Protein AF-A0A397AND7-F1 (afdb_monomer)

Sequence (154 aa):
MPTSPTSAVLSPKSALARLQVQWSADEKPCSPRPPPHTAASSPQLTALTSLKSDEKDAVIVYLLQKVKDQKTMQDAAIQFGEEIAAKLVLEQHERNDAYEATIHALNEALHSATHHHPEVARLEAVVLELKVQLDKEQQNVQSAVRPLYASSGL

Organism: Aphanomyces astaci (NCBI:txid112090)

Mean predicted aligned error: 17.22 Å

Foldseek 3Di:
DDDDPPPPPLDLVVLVVQLVVQVPPPPDDDDDDDDDDDPDPPSSNVSLVPDDPVSNVSNVVVVVVVVVVVVVVVVVVVVVVVVVVVVVVVVVVVVVVVVVVVVVVVVVVVCCCVPVPVVVVVVVVVVVVVVVVVVVVVVVVCVVCVVVDVVPDD

Secondary structure (DSSP, 8-state):
-----------HHHHHHHHHHHHHTT-------PPS------HHHHHHHHS-HHHHHHHHHHHHHHHHHHHHHHHHHHHHHHHHHHHHHHHHHHHHHHHHHHHHHHHHHHHHHHHS-HHHHHHHHHHHHHHHHHHHHHHHHHHHHHHHHHHS--

Solvent-accessible surface area (backbone atoms only — not comparable to full-atom values): 9106 Å² total; per-residue (Å²): 139,83,82,76,82,77,75,73,80,83,48,36,69,59,56,51,49,53,45,50,54,67,64,60,75,72,80,69,98,75,81,84,84,86,84,90,88,73,94,66,74,52,70,66,56,54,48,56,66,72,47,53,70,70,52,49,53,42,36,50,53,51,49,54,49,50,54,51,52,50,49,53,51,49,54,50,52,49,53,52,50,50,54,51,50,53,50,52,53,51,57,48,49,58,51,47,53,53,48,51,52,50,51,51,51,51,51,50,53,50,49,43,56,70,75,61,32,65,64,57,58,52,48,52,53,51,51,53,51,52,48,55,52,49,54,50,49,52,50,51,50,50,62,64,45,52,59,51,62,71,70,63,64,126

pLDDT: mean 79.53, std 19.95, range [32.47, 97.94]

St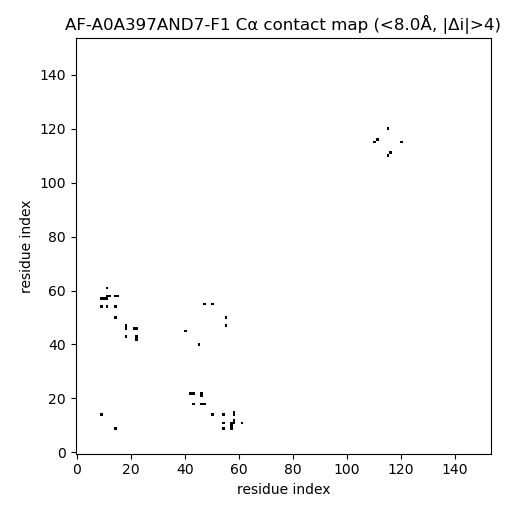ructure (mmCIF, N/CA/C/O backbone):
data_AF-A0A397AND7-F1
#
_entry.id   AF-A0A397AND7-F1
#
loop_
_atom_site.group_PDB
_atom_site.id
_atom_site.type_symbol
_atom_site.label_atom_id
_atom_site.label_alt_id
_atom_site.label_comp_id
_atom_site.label_asym_id
_atom_site.label_entity_id
_atom_site.label_seq_id
_atom_site.pdbx_PDB_ins_code
_atom_site.Cartn_x
_atom_site.Cartn_y
_atom_site.Cartn_z
_atom_site.occupancy
_atom_site.B_iso_or_equiv
_atom_site.auth_seq_id
_atom_site.auth_comp_id
_atom_site.auth_asym_id
_atom_site.auth_atom_id
_atom_site.pdbx_PDB_model_num
ATOM 1 N N . MET A 1 1 ? -43.813 22.949 63.972 1.00 42.41 1 MET A N 1
ATOM 2 C CA . MET A 1 1 ? -42.529 22.477 63.418 1.00 42.41 1 MET A CA 1
ATOM 3 C C . MET A 1 1 ? -42.437 20.970 63.603 1.00 42.41 1 MET A C 1
ATOM 5 O O . MET A 1 1 ? -42.259 20.544 64.736 1.00 42.41 1 MET A O 1
ATOM 9 N N . PRO A 1 2 ? -42.566 20.168 62.539 1.00 37.78 2 PRO A N 1
ATOM 10 C CA . PRO A 1 2 ? -41.883 18.888 62.472 1.00 37.78 2 PRO A CA 1
ATOM 11 C C . PRO A 1 2 ? -40.883 18.944 61.314 1.00 37.78 2 PRO A C 1
ATOM 13 O O . PRO A 1 2 ? -41.239 19.180 60.162 1.00 37.78 2 PRO A O 1
ATOM 16 N N . THR A 1 3 ? -39.607 18.810 61.645 1.00 41.69 3 THR A N 1
ATOM 17 C CA . THR A 1 3 ? -38.509 18.733 60.684 1.00 41.69 3 THR A CA 1
ATOM 18 C C . THR A 1 3 ? -38.582 17.395 59.960 1.00 41.69 3 THR A C 1
ATOM 20 O O . THR A 1 3 ? -38.504 16.344 60.597 1.00 41.69 3 THR A O 1
ATOM 23 N N . SER A 1 4 ? -38.748 17.438 58.640 1.00 37.00 4 SER A N 1
ATOM 24 C CA . SER A 1 4 ? -38.673 16.275 57.759 1.00 37.00 4 SER A CA 1
ATOM 25 C C . SER A 1 4 ? -37.378 15.492 58.008 1.00 37.00 4 SER A C 1
ATOM 27 O O . SER A 1 4 ? -36.320 16.115 58.131 1.00 37.00 4 SER A O 1
ATOM 29 N N . PRO A 1 5 ? -37.414 14.148 58.066 1.00 43.41 5 PRO A N 1
ATOM 30 C CA . PRO A 1 5 ? -36.195 13.364 58.097 1.00 43.41 5 PRO A CA 1
ATOM 31 C C . PRO A 1 5 ? -35.490 13.560 56.757 1.00 43.41 5 PRO A C 1
ATOM 33 O O . PRO A 1 5 ? -36.002 13.197 55.699 1.00 43.41 5 PRO A O 1
ATOM 36 N N . THR A 1 6 ? -34.327 14.196 56.810 1.00 40.38 6 THR A N 1
ATOM 37 C CA . THR A 1 6 ? -33.393 14.320 55.700 1.00 40.38 6 THR A CA 1
ATOM 38 C C . THR A 1 6 ? -33.099 12.916 55.177 1.00 40.38 6 THR A C 1
ATOM 40 O O . THR A 1 6 ? -32.336 12.176 55.798 1.00 40.38 6 THR A O 1
ATOM 43 N N . SER A 1 7 ? -33.725 12.523 54.062 1.00 43.03 7 SER A N 1
ATOM 44 C CA . SER A 1 7 ? -33.304 11.349 53.298 1.00 43.03 7 SER A CA 1
ATOM 45 C C . SER A 1 7 ? -31.849 11.572 52.928 1.00 43.03 7 SER A C 1
ATOM 47 O O . SER A 1 7 ? -31.533 12.366 52.042 1.00 43.03 7 SER A O 1
ATOM 49 N N . ALA A 1 8 ? -30.957 10.919 53.671 1.00 50.38 8 ALA A N 1
ATOM 50 C CA . ALA A 1 8 ? -29.551 10.855 53.342 1.00 50.38 8 ALA A CA 1
ATOM 51 C C . ALA A 1 8 ? -29.463 10.378 51.893 1.00 50.38 8 ALA A C 1
ATOM 53 O O . ALA A 1 8 ? -29.931 9.289 51.565 1.00 50.38 8 ALA A O 1
ATOM 54 N N . VAL A 1 9 ? -28.941 11.238 51.023 1.00 52.72 9 VAL A N 1
ATOM 55 C CA . VAL A 1 9 ? -28.745 10.956 49.604 1.00 52.72 9 VAL A CA 1
ATOM 56 C C . VAL A 1 9 ? -27.875 9.702 49.510 1.00 52.72 9 VAL A C 1
ATOM 58 O O . VAL A 1 9 ? -26.669 9.742 49.755 1.00 52.72 9 VAL A O 1
ATOM 61 N N . LEU A 1 10 ? -28.512 8.566 49.225 1.00 60.75 10 LEU A N 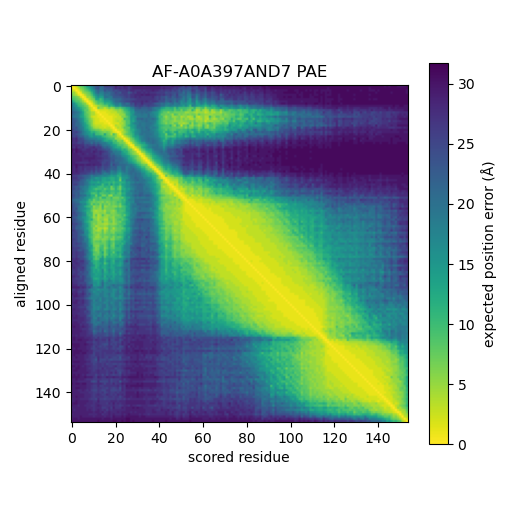1
ATOM 62 C CA . LEU A 1 10 ? -27.876 7.265 49.058 1.00 60.75 10 LEU A CA 1
ATOM 63 C C . LEU A 1 10 ? -27.023 7.333 47.789 1.00 60.75 10 LEU A C 1
ATOM 65 O O . LEU A 1 10 ? -27.521 7.159 46.682 1.00 60.75 10 LEU A O 1
ATOM 69 N N . SER A 1 11 ? -25.741 7.669 47.936 1.00 75.81 11 SER A N 1
ATOM 70 C CA . SER A 1 11 ? -24.804 7.737 46.815 1.00 75.81 11 SER A CA 1
ATOM 71 C C . SER A 1 11 ? -24.247 6.337 46.523 1.00 75.81 11 SER A C 1
ATOM 73 O O . SER A 1 11 ? -23.420 5.845 47.300 1.00 75.81 11 SER A O 1
ATOM 75 N N . PRO A 1 12 ? -24.625 5.687 45.404 1.00 74.50 12 PRO A N 1
ATOM 76 C CA . PRO A 1 12 ? -24.138 4.350 45.063 1.00 74.50 12 PRO A CA 1
ATOM 77 C C . PRO A 1 12 ? -22.618 4.314 44.874 1.00 74.50 12 PRO A C 1
ATOM 79 O O . PRO A 1 12 ? -21.986 3.308 45.179 1.00 74.50 12 PRO A O 1
ATOM 82 N N . LYS A 1 13 ? -21.998 5.433 44.471 1.00 75.00 13 LYS A N 1
ATOM 83 C CA . LYS A 1 13 ? -20.533 5.571 44.405 1.00 75.00 13 LYS A CA 1
ATOM 84 C C . LYS A 1 13 ? -19.877 5.488 45.784 1.00 75.00 13 LYS A C 1
ATOM 86 O O . LYS A 1 13 ? -18.814 4.893 45.912 1.00 75.00 13 LYS A O 1
ATOM 91 N N . SER A 1 14 ? -20.508 6.059 46.812 1.00 77.25 14 SER A N 1
ATOM 92 C CA . SER A 1 14 ? -20.021 5.974 48.194 1.00 77.25 14 SER A CA 1
ATOM 93 C C . SER A 1 14 ? -20.184 4.559 48.754 1.00 77.25 14 SER A C 1
ATOM 95 O O . SER A 1 14 ? -19.252 4.032 49.358 1.00 77.25 14 SER A O 1
ATOM 97 N N . ALA A 1 15 ? -21.323 3.908 48.495 1.00 75.56 15 ALA A N 1
ATOM 98 C CA . ALA A 1 15 ? -21.541 2.512 48.872 1.00 75.56 15 ALA A CA 1
ATOM 99 C C . ALA A 1 15 ? -20.525 1.572 48.201 1.00 75.56 15 ALA A C 1
ATOM 101 O O . ALA A 1 15 ? -19.921 0.743 48.879 1.00 75.56 15 ALA A O 1
ATOM 102 N N . LEU A 1 16 ? -20.262 1.767 46.905 1.00 73.56 16 LEU A N 1
ATOM 103 C CA . LEU A 1 16 ? -19.257 1.01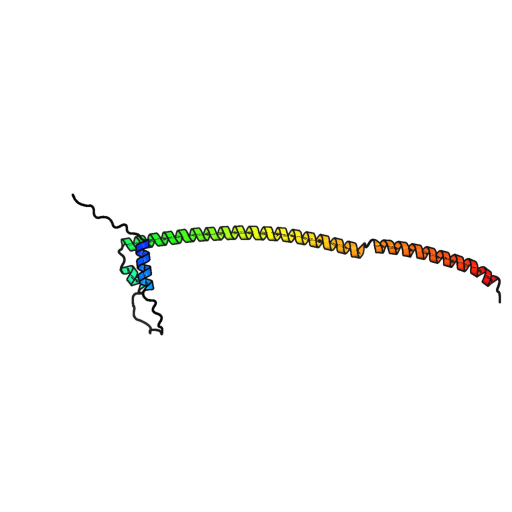1 46.158 1.00 73.56 16 LEU A CA 1
ATOM 104 C C . LEU A 1 16 ? -17.832 1.254 46.684 1.00 73.56 16 LEU A C 1
ATOM 106 O O . LEU A 1 16 ? -17.073 0.306 46.845 1.00 73.56 16 LEU A O 1
ATOM 110 N N . ALA A 1 17 ? -17.476 2.501 47.008 1.00 76.62 17 ALA A N 1
ATOM 111 C CA . ALA A 1 17 ? -16.168 2.826 47.578 1.00 76.62 17 ALA A CA 1
ATOM 112 C C . ALA A 1 17 ? -15.950 2.159 48.949 1.00 76.62 17 ALA A C 1
ATOM 114 O O . ALA A 1 17 ? -14.856 1.674 49.229 1.00 76.62 17 ALA A O 1
ATOM 115 N N . ARG A 1 18 ? -16.994 2.071 49.788 1.00 76.62 18 ARG A N 1
ATOM 116 C CA . ARG A 1 18 ? -16.932 1.355 51.077 1.00 76.62 18 ARG A CA 1
ATOM 117 C C . ARG A 1 18 ? -16.715 -0.146 50.894 1.00 76.62 18 ARG A C 1
ATOM 119 O O . ARG A 1 18 ? -15.923 -0.724 51.631 1.00 76.62 18 ARG A O 1
ATOM 126 N N . LEU A 1 19 ? -17.354 -0.752 49.889 1.00 70.56 19 LEU A N 1
ATOM 127 C CA . LEU A 1 19 ? -17.090 -2.146 49.519 1.00 70.56 19 LEU A CA 1
ATOM 128 C C . LEU A 1 19 ? -15.631 -2.337 49.090 1.00 70.56 19 LEU A C 1
ATOM 130 O O . LEU A 1 19 ? -14.975 -3.262 49.551 1.00 70.56 19 LEU A O 1
ATOM 134 N N . GLN A 1 20 ? -15.103 -1.427 48.271 1.00 71.12 20 GLN A N 1
ATOM 135 C CA . GLN A 1 20 ? -13.734 -1.504 47.760 1.00 71.12 20 GLN A CA 1
ATOM 136 C C . GLN A 1 20 ? -12.681 -1.396 48.874 1.00 71.12 20 GLN A C 1
ATOM 138 O O . GLN A 1 20 ? -11.748 -2.190 48.914 1.00 71.12 20 GLN A O 1
ATOM 143 N N . VAL A 1 21 ? -12.863 -0.475 49.827 1.00 65.00 21 VAL A N 1
ATOM 144 C CA . VAL A 1 21 ? -11.975 -0.331 50.997 1.00 65.00 21 VAL A CA 1
ATOM 145 C C . VAL A 1 21 ? -12.014 -1.575 51.889 1.00 65.00 21 VAL A C 1
ATOM 147 O O . VAL A 1 21 ? -10.978 -2.011 52.384 1.00 65.00 21 VAL A O 1
ATOM 150 N N . GLN A 1 22 ? -13.191 -2.179 52.064 1.00 60.47 22 GLN A N 1
ATOM 151 C CA . GLN A 1 22 ? -13.348 -3.401 52.854 1.00 60.47 22 GLN A CA 1
ATOM 152 C C . GLN A 1 22 ? -12.756 -4.636 52.156 1.00 60.47 22 GLN A C 1
ATOM 154 O O . GLN A 1 22 ? -12.362 -5.584 52.829 1.00 60.47 22 GLN A O 1
ATOM 159 N N . TRP A 1 23 ? -12.649 -4.614 50.824 1.00 62.50 23 TRP A N 1
ATOM 160 C CA . TRP A 1 23 ? -11.966 -5.646 50.040 1.00 62.50 23 TRP A CA 1
ATOM 161 C C . TRP A 1 23 ? -10.439 -5.490 50.036 1.00 62.50 23 TRP A C 1
ATOM 163 O O . TRP A 1 23 ? -9.742 -6.497 50.004 1.00 62.50 23 TRP A O 1
ATOM 173 N N . SER A 1 24 ? -9.912 -4.263 50.095 1.00 54.12 24 SER A N 1
ATOM 174 C CA . SER A 1 24 ? -8.462 -3.995 50.065 1.00 54.12 24 SER A CA 1
ATOM 175 C C . SER A 1 24 ? -7.767 -4.059 51.433 1.00 54.12 24 SER A C 1
ATOM 177 O O . SER A 1 24 ? -6.541 -4.043 51.488 1.00 54.12 24 SER A O 1
ATOM 179 N N . ALA A 1 25 ? -8.508 -4.136 52.542 1.00 53.44 25 ALA A N 1
ATOM 180 C CA . ALA A 1 25 ? -7.931 -4.176 53.891 1.00 53.44 25 ALA A CA 1
ATOM 181 C C . ALA A 1 25 ? -7.218 -5.504 54.246 1.00 53.44 25 ALA A C 1
ATOM 183 O O . ALA A 1 25 ? -6.603 -5.579 55.309 1.00 53.44 25 ALA A O 1
ATOM 184 N N . ASP A 1 26 ? -7.274 -6.522 53.377 1.00 49.97 26 ASP A N 1
ATOM 185 C CA . ASP A 1 26 ? -6.731 -7.869 53.626 1.00 49.97 26 ASP A CA 1
ATOM 186 C C . ASP A 1 26 ? -5.547 -8.255 52.708 1.00 49.97 26 ASP A C 1
ATOM 188 O O . ASP A 1 26 ? -5.213 -9.427 52.569 1.00 49.97 26 ASP A O 1
ATOM 192 N N . GLU A 1 27 ? -4.859 -7.285 52.089 1.00 41.47 27 GLU A N 1
ATOM 193 C CA . GLU A 1 27 ? -3.567 -7.539 51.427 1.00 41.47 27 GLU A CA 1
ATOM 194 C C . GLU A 1 27 ? -2.395 -7.272 52.383 1.00 41.47 27 GLU A C 1
ATOM 196 O O . GLU A 1 27 ? -1.701 -6.257 52.315 1.00 41.47 27 GLU A O 1
ATOM 201 N N . LYS A 1 28 ? -2.149 -8.212 53.301 1.00 39.88 28 LYS A N 1
ATOM 202 C CA . LYS A 1 28 ? -0.862 -8.328 54.002 1.00 39.88 28 LYS A CA 1
ATOM 203 C C . LYS A 1 28 ? -0.055 -9.443 53.319 1.00 39.88 28 LYS A C 1
ATOM 205 O O . LYS A 1 28 ? -0.535 -10.576 53.288 1.00 39.88 28 LYS A O 1
ATOM 210 N N . PRO A 1 29 ? 1.149 -9.190 52.769 1.00 42.19 29 PRO A N 1
ATOM 211 C CA . PRO A 1 29 ? 1.894 -10.212 52.044 1.00 42.19 29 PRO A CA 1
ATOM 212 C C . PRO A 1 29 ? 2.504 -11.203 53.038 1.00 42.19 29 PRO A C 1
ATOM 214 O O . PRO A 1 29 ? 3.568 -10.963 53.603 1.00 42.19 29 PRO A O 1
ATOM 217 N N . CYS A 1 30 ? 1.827 -12.324 53.269 1.00 32.47 30 CYS A N 1
ATOM 218 C CA . CYS A 1 30 ? 2.459 -13.522 53.803 1.00 32.47 30 CYS A CA 1
ATOM 219 C C . CYS A 1 30 ? 1.654 -14.755 53.379 1.00 32.47 30 CYS A C 1
ATOM 221 O O . CYS A 1 30 ? 0.546 -14.985 53.854 1.00 32.47 30 CYS A O 1
ATOM 223 N N . SER A 1 31 ? 2.214 -15.545 52.466 1.00 40.69 31 SER A N 1
ATOM 224 C CA . SER A 1 31 ? 1.808 -16.938 52.253 1.00 40.69 31 SER A CA 1
ATOM 225 C C . SER A 1 31 ? 2.804 -17.837 53.006 1.00 40.69 31 SER A C 1
ATOM 227 O O . SER A 1 31 ? 3.968 -17.450 53.124 1.00 40.69 31 SER A O 1
ATOM 229 N N . PRO A 1 32 ? 2.385 -19.014 53.517 1.00 50.25 32 PRO A N 1
ATOM 230 C CA . PRO A 1 32 ? 1.892 -20.074 52.640 1.00 50.25 32 PRO A CA 1
ATOM 231 C C . PRO A 1 32 ? 0.570 -20.741 53.082 1.00 50.25 32 PRO A C 1
ATOM 233 O O . PRO A 1 32 ? 0.415 -21.158 54.222 1.00 50.25 32 PRO A O 1
ATOM 236 N N . ARG A 1 33 ? -0.337 -20.883 52.102 1.00 43.91 33 ARG A N 1
ATOM 237 C CA . ARG A 1 33 ? -1.377 -21.923 51.882 1.00 43.91 33 ARG A CA 1
ATOM 238 C C . ARG A 1 33 ? -2.157 -22.501 53.096 1.00 43.91 33 ARG A C 1
ATOM 240 O O . ARG A 1 33 ? -1.586 -23.277 53.858 1.00 43.91 33 ARG A O 1
ATOM 247 N N . PRO A 1 34 ? -3.497 -22.326 53.171 1.00 40.03 34 PRO A N 1
ATOM 248 C CA . PRO A 1 34 ? -4.352 -23.077 54.096 1.00 40.03 34 PRO A CA 1
ATOM 249 C C . PRO A 1 34 ? -4.952 -24.371 53.474 1.00 40.03 34 PRO A C 1
ATOM 251 O O . PRO A 1 34 ? -5.038 -24.481 52.245 1.00 40.03 34 PRO A O 1
ATOM 254 N N . PRO A 1 35 ? -5.343 -25.371 54.300 1.00 45.84 35 PRO A N 1
ATOM 255 C CA . PRO A 1 35 ? -5.930 -26.653 53.877 1.00 45.84 35 PRO A CA 1
ATOM 256 C C . PRO A 1 35 ? -7.427 -26.529 53.512 1.00 45.84 35 PRO A C 1
ATOM 258 O O . PRO A 1 35 ? -8.034 -25.483 53.754 1.00 45.84 35 PRO A O 1
ATOM 261 N N . PRO A 1 36 ? -8.039 -27.564 52.899 1.00 56.53 36 PRO A N 1
ATOM 262 C CA . PRO A 1 36 ? -9.336 -27.432 52.254 1.00 56.53 36 PRO A CA 1
ATOM 263 C C . PRO A 1 36 ? -10.497 -27.646 53.244 1.00 56.53 36 PRO A C 1
ATOM 265 O O . PRO A 1 36 ? -10.446 -28.525 54.099 1.00 56.53 36 PRO A O 1
ATOM 268 N N . HIS A 1 37 ? -11.567 -26.871 53.041 1.00 47.16 37 HIS A N 1
ATOM 269 C CA . HIS A 1 37 ? -12.912 -27.001 53.629 1.00 47.16 37 HIS A CA 1
ATOM 270 C C . HIS A 1 37 ? -13.141 -26.427 55.042 1.00 47.16 37 HIS A C 1
ATOM 272 O O . HIS A 1 37 ? -13.256 -27.149 56.024 1.00 47.16 37 HIS A O 1
ATOM 278 N N . THR A 1 38 ? -13.419 -25.125 55.104 1.00 35.59 38 THR A N 1
ATOM 279 C CA . THR A 1 38 ? -14.463 -24.563 55.978 1.00 35.59 38 THR A CA 1
ATOM 280 C C . THR A 1 38 ? -15.142 -23.434 55.212 1.00 35.59 38 THR A C 1
ATOM 282 O O . THR A 1 38 ? -14.477 -22.611 54.587 1.00 35.59 38 THR A O 1
ATOM 285 N N . ALA A 1 39 ? -16.475 -23.436 55.191 1.00 46.03 39 ALA A N 1
ATOM 286 C CA . ALA A 1 39 ? -17.303 -22.440 54.520 1.00 46.03 39 ALA A CA 1
ATOM 287 C C . ALA A 1 39 ? -17.191 -21.077 55.226 1.00 46.03 39 ALA A C 1
ATOM 289 O O . ALA A 1 39 ? -18.098 -20.646 55.930 1.00 46.03 39 ALA A O 1
ATOM 290 N N . ALA A 1 40 ? -16.055 -20.405 55.073 1.00 44.41 40 ALA A N 1
ATOM 291 C CA . ALA A 1 40 ? -15.940 -18.994 55.377 1.00 44.41 40 ALA A CA 1
ATOM 292 C C . ALA A 1 40 ? -16.595 -18.246 54.216 1.00 44.41 40 ALA A C 1
ATOM 294 O O . ALA A 1 40 ? -16.101 -18.279 53.089 1.00 44.41 40 ALA A O 1
ATOM 295 N N . SER A 1 41 ? -17.744 -17.622 54.478 1.00 48.31 41 SER A N 1
ATOM 296 C CA . SER A 1 41 ? -18.334 -16.635 53.579 1.00 48.31 41 SER A CA 1
ATOM 297 C C . SER A 1 41 ? -17.227 -15.686 53.135 1.00 48.31 41 SER A C 1
ATOM 299 O O . SER A 1 41 ? -16.615 -15.029 53.980 1.00 48.31 41 SER A O 1
ATOM 301 N N . SER A 1 42 ? -16.935 -15.663 51.835 1.00 54.47 42 SER A N 1
ATOM 302 C CA . SER A 1 42 ? -15.895 -14.821 51.255 1.00 54.47 42 SER A CA 1
ATOM 303 C C . SER A 1 42 ? -16.014 -13.408 51.838 1.00 54.47 42 SER A C 1
ATOM 305 O O . SER A 1 42 ? -17.138 -12.910 51.924 1.00 54.47 42 SER A O 1
ATOM 307 N N . PRO A 1 43 ? -14.922 -12.726 52.218 1.00 57.75 43 PRO A N 1
ATOM 308 C CA . PRO A 1 43 ? -14.987 -11.376 52.800 1.00 57.75 43 PRO A CA 1
ATOM 309 C C . PRO A 1 43 ? -15.792 -10.387 51.931 1.00 57.75 43 PRO A C 1
ATOM 311 O O . PRO A 1 43 ? -16.399 -9.440 52.430 1.00 57.75 43 PRO A O 1
ATOM 314 N N . GLN A 1 44 ? -15.897 -10.676 50.632 1.00 57.97 44 GLN A N 1
ATOM 315 C CA . GLN A 1 44 ? -16.779 -10.022 49.668 1.00 57.97 44 GLN A CA 1
ATOM 316 C C . GLN A 1 44 ? -18.282 -10.158 49.976 1.00 57.97 44 GLN A C 1
ATOM 318 O O . GLN A 1 44 ? -19.011 -9.170 49.905 1.00 57.97 44 GLN A O 1
ATOM 323 N N . LEU A 1 45 ? -18.749 -11.354 50.346 1.00 61.16 45 LEU A N 1
ATOM 324 C CA . LEU A 1 45 ? -20.130 -11.604 50.768 1.00 61.16 45 LEU A CA 1
ATOM 325 C C . LEU A 1 45 ? -20.427 -10.882 52.086 1.00 61.16 45 LEU A C 1
ATOM 327 O O . LEU A 1 45 ? -21.489 -10.282 52.221 1.00 61.16 45 LEU A O 1
ATOM 331 N N . THR A 1 46 ? -19.465 -10.850 53.011 1.00 64.31 46 THR A N 1
ATOM 332 C CA . THR A 1 46 ? -19.597 -10.145 54.295 1.00 64.31 46 THR A CA 1
ATOM 333 C C . THR A 1 46 ? -19.719 -8.625 54.103 1.00 64.31 46 THR A C 1
ATOM 335 O O . THR A 1 46 ? -20.588 -7.985 54.700 1.00 64.31 46 THR A O 1
ATOM 338 N N . ALA A 1 47 ? -18.924 -8.041 53.201 1.00 65.00 47 ALA A N 1
ATOM 339 C CA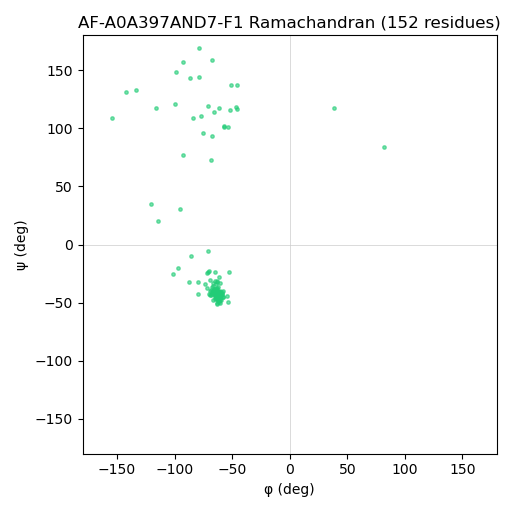 . ALA A 1 47 ? -19.009 -6.623 52.845 1.00 65.00 47 ALA A CA 1
ATOM 340 C C . ALA A 1 47 ? -20.349 -6.264 52.180 1.00 65.00 47 ALA A C 1
ATOM 342 O O . ALA A 1 47 ? -20.961 -5.245 52.504 1.00 65.00 47 ALA A O 1
ATOM 343 N N . LEU A 1 48 ? -20.863 -7.143 51.311 1.00 68.88 48 LEU A N 1
ATOM 344 C CA . LEU A 1 48 ? -22.193 -6.988 50.725 1.00 68.88 48 LEU A CA 1
ATOM 345 C C . LEU A 1 48 ? -23.291 -7.097 51.788 1.00 68.88 48 LEU A C 1
ATOM 347 O O . LEU A 1 48 ? -24.232 -6.313 51.747 1.00 68.88 48 LEU A O 1
ATOM 351 N N . THR A 1 49 ? -23.184 -7.994 52.775 1.00 75.81 49 THR A N 1
ATOM 352 C CA . THR A 1 49 ? -24.191 -8.102 53.851 1.00 75.81 49 THR A CA 1
ATOM 353 C C . THR A 1 49 ? -24.279 -6.865 54.751 1.00 75.81 49 THR A C 1
ATOM 355 O O . THR A 1 49 ? -25.353 -6.619 55.292 1.00 75.81 49 THR A O 1
ATOM 358 N N . SER A 1 50 ? -23.211 -6.059 54.838 1.00 79.75 50 SER A N 1
ATOM 359 C CA . SER A 1 50 ? -23.146 -4.801 55.608 1.00 79.75 50 SER A CA 1
ATOM 360 C C . SER A 1 50 ? -23.988 -3.663 55.006 1.00 79.75 50 SER A C 1
ATOM 362 O O . SER A 1 50 ? -24.399 -2.739 55.708 1.00 79.75 50 SER A O 1
ATOM 364 N N . LEU A 1 51 ? -24.279 -3.727 53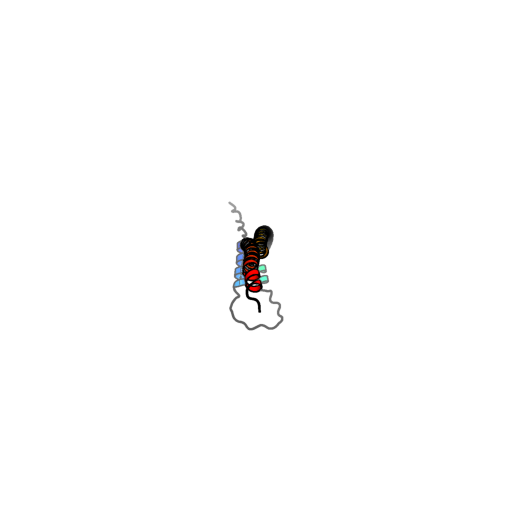.703 1.00 81.19 51 LEU A N 1
ATOM 365 C CA . LEU A 1 51 ? -25.106 -2.734 53.019 1.00 81.19 51 LEU A CA 1
ATOM 366 C C . LEU A 1 51 ? -26.601 -2.962 53.276 1.00 81.19 51 LEU A C 1
ATOM 368 O O . LEU A 1 51 ? -27.087 -4.101 53.307 1.00 81.19 51 LEU A O 1
ATOM 372 N N . LYS A 1 52 ? -27.358 -1.867 53.377 1.00 86.44 52 LYS A N 1
ATOM 373 C CA . LYS A 1 52 ? -28.829 -1.917 53.417 1.00 86.44 52 LYS A CA 1
ATOM 374 C C . LYS A 1 52 ? -29.387 -2.396 52.071 1.00 86.44 52 LYS A C 1
ATOM 376 O O . LYS A 1 52 ? -28.711 -2.284 51.052 1.00 86.44 52 LYS A O 1
ATOM 381 N N . SER A 1 53 ? -30.620 -2.913 52.055 1.00 84.69 53 SER A N 1
ATOM 382 C CA . SER A 1 53 ? -31.268 -3.389 50.816 1.00 84.69 53 SER A CA 1
ATOM 383 C C . SER A 1 53 ? -31.260 -2.316 49.720 1.00 84.69 53 SER A C 1
ATOM 385 O O . SER A 1 53 ? -30.744 -2.559 48.637 1.00 84.69 53 SER A O 1
ATOM 387 N N . ASP A 1 54 ? -31.678 -1.094 50.055 1.00 84.88 54 ASP A N 1
ATOM 388 C CA . ASP A 1 54 ? -31.727 0.026 49.104 1.00 84.88 54 ASP A CA 1
ATOM 389 C C . ASP A 1 54 ? -30.337 0.423 48.570 1.00 84.88 54 ASP A C 1
ATOM 391 O O . ASP A 1 54 ? -30.193 0.853 47.426 1.00 84.88 54 ASP A O 1
ATOM 395 N N . GLU A 1 55 ? -29.283 0.264 49.380 1.00 86.25 55 GLU A N 1
ATOM 396 C CA . GLU A 1 55 ? -27.903 0.519 48.951 1.00 86.25 55 GLU A CA 1
ATOM 397 C C . GLU A 1 55 ? -27.411 -0.556 47.979 1.00 86.25 55 GLU A C 1
ATOM 399 O O . GLU A 1 55 ? -26.698 -0.239 47.027 1.00 86.25 55 GLU A O 1
ATOM 404 N N . LYS A 1 56 ? -27.800 -1.818 48.196 1.00 85.94 56 LYS A N 1
ATOM 405 C CA . LYS A 1 56 ? -27.485 -2.928 47.288 1.00 85.94 56 LYS A CA 1
ATOM 406 C C . LYS A 1 56 ? -28.162 -2.725 45.939 1.00 85.94 56 LYS A C 1
ATOM 408 O O . LYS A 1 56 ? -27.483 -2.808 44.919 1.00 85.94 56 LYS A O 1
ATOM 413 N N . ASP A 1 57 ? -29.446 -2.378 45.934 1.00 88.12 57 ASP A N 1
ATOM 414 C CA . ASP A 1 57 ? -30.200 -2.121 44.704 1.00 88.12 57 ASP A CA 1
ATOM 415 C C . ASP A 1 57 ? -29.618 -0.926 43.934 1.00 88.12 57 ASP A C 1
ATOM 417 O O . ASP A 1 57 ? -29.397 -1.006 42.723 1.00 88.12 57 ASP A O 1
ATOM 421 N N . ALA A 1 58 ? -29.248 0.152 44.634 1.00 88.38 58 ALA A N 1
ATOM 422 C CA . ALA A 1 58 ? -28.584 1.302 44.023 1.00 88.38 58 ALA A CA 1
ATOM 423 C C . ALA A 1 58 ? -27.209 0.947 43.421 1.00 88.38 58 ALA A C 1
ATOM 425 O O . ALA A 1 58 ? -26.851 1.444 42.349 1.00 88.38 58 ALA A O 1
ATOM 426 N N . VAL A 1 59 ? -26.433 0.081 44.083 1.00 89.06 59 VAL A N 1
ATOM 427 C CA . VAL A 1 59 ? -25.146 -0.419 43.572 1.00 89.06 59 VAL A CA 1
ATOM 428 C C . VAL A 1 59 ? -25.346 -1.314 42.346 1.00 89.06 59 VAL A C 1
ATOM 430 O O . VAL A 1 59 ? -24.603 -1.172 41.376 1.00 89.06 59 VAL A O 1
ATOM 433 N N . ILE A 1 60 ? -26.360 -2.184 42.346 1.00 91.19 60 ILE A N 1
ATOM 434 C CA . ILE A 1 60 ? -26.697 -3.044 41.203 1.00 91.19 60 ILE A CA 1
ATOM 435 C C . ILE A 1 60 ? -27.067 -2.191 39.988 1.00 91.19 60 ILE A C 1
ATOM 437 O O . ILE A 1 60 ? -26.492 -2.376 38.918 1.00 91.19 60 ILE A O 1
ATOM 441 N N . VAL A 1 61 ? -27.964 -1.213 40.148 1.00 93.50 61 VAL A N 1
ATOM 442 C CA . VAL A 1 61 ? -28.355 -0.304 39.057 1.00 93.50 61 VAL A CA 1
ATOM 443 C C . VAL A 1 61 ? -27.149 0.479 38.536 1.00 93.50 61 VAL A C 1
ATOM 445 O O . VAL A 1 61 ? -26.962 0.596 37.325 1.00 93.50 61 VAL A O 1
ATOM 448 N N . TYR A 1 62 ? -26.286 0.966 39.431 1.00 92.25 62 TYR A N 1
ATOM 449 C CA . TYR A 1 62 ? -25.061 1.662 39.046 1.00 92.25 62 TYR A CA 1
ATOM 450 C C . TYR A 1 62 ? -24.102 0.769 38.244 1.00 92.25 62 TYR A C 1
ATOM 452 O O . TYR A 1 62 ? -23.555 1.207 37.231 1.00 92.25 62 TYR A O 1
ATOM 460 N N . LEU A 1 63 ? -23.906 -0.483 38.665 1.00 94.00 63 LEU A N 1
ATOM 461 C CA . LEU A 1 63 ? -23.058 -1.446 37.959 1.00 94.00 63 LEU A CA 1
ATOM 462 C C . LEU A 1 63 ? -23.651 -1.833 36.599 1.00 94.00 63 LEU A C 1
ATOM 464 O O . LEU A 1 63 ? -22.915 -1.870 35.617 1.00 94.00 63 LEU A O 1
ATOM 468 N N . LEU A 1 64 ? -24.967 -2.043 36.507 1.00 95.81 64 LEU A N 1
ATOM 469 C CA . LEU A 1 64 ? -25.651 -2.302 35.236 1.00 95.81 64 LEU A CA 1
ATOM 470 C C . LEU A 1 64 ? -25.486 -1.134 34.260 1.00 95.81 64 LEU A C 1
ATOM 472 O O . LEU A 1 64 ? -25.179 -1.349 33.086 1.00 95.81 64 LEU A O 1
ATOM 476 N N . GLN A 1 65 ? -25.615 0.103 34.748 1.00 95.25 65 GLN A N 1
ATOM 477 C CA . GLN A 1 65 ? -25.351 1.286 33.934 1.00 95.25 65 GLN A CA 1
ATOM 478 C C . GLN A 1 65 ? -23.886 1.333 33.485 1.00 95.25 65 GLN A C 1
ATOM 480 O O . GLN A 1 65 ? -23.614 1.576 32.313 1.00 95.25 65 GLN A O 1
ATOM 485 N N . LYS A 1 66 ? -22.934 1.023 34.375 1.00 95.88 66 LYS A N 1
ATOM 486 C CA . LYS A 1 66 ? -21.511 0.973 34.020 1.00 95.88 66 LYS A CA 1
ATOM 487 C C . LYS A 1 66 ? -21.192 -0.074 32.961 1.00 95.88 66 LYS A C 1
ATOM 489 O O . LYS A 1 66 ? -20.426 0.228 32.051 1.00 95.88 66 LYS A O 1
ATOM 494 N N . VAL A 1 67 ? -21.791 -1.259 33.041 1.00 96.69 67 VAL A N 1
ATOM 495 C CA . VAL A 1 67 ? -21.631 -2.306 32.022 1.00 96.69 67 VAL A CA 1
ATOM 496 C C . VAL A 1 67 ? -22.207 -1.849 30.682 1.00 96.69 67 VAL A C 1
ATOM 498 O O . VAL A 1 67 ? -21.582 -2.056 29.644 1.00 96.69 67 VAL A O 1
ATOM 501 N N . LYS A 1 68 ? -23.360 -1.171 30.685 1.00 97.06 68 LYS A N 1
ATOM 502 C CA . LYS A 1 68 ? -23.952 -0.602 29.466 1.00 97.06 68 LYS A CA 1
ATOM 503 C C . LYS A 1 68 ? -23.053 0.467 28.834 1.00 97.06 68 LYS A C 1
ATOM 505 O O . LYS A 1 68 ? -22.829 0.435 27.624 1.00 97.06 68 LYS A O 1
ATOM 510 N N . ASP A 1 69 ? -22.518 1.379 29.643 1.00 96.69 69 ASP A N 1
ATOM 511 C CA . ASP A 1 69 ? -21.606 2.431 29.181 1.00 96.69 69 ASP A CA 1
ATOM 512 C C . ASP A 1 69 ? -20.318 1.823 28.603 1.00 96.69 69 ASP A C 1
ATOM 514 O O . ASP A 1 69 ? -19.875 2.213 27.525 1.00 96.69 69 ASP A O 1
ATOM 518 N N . GLN A 1 70 ? -19.741 0.828 29.288 1.00 96.88 70 GLN A N 1
ATOM 519 C CA . GLN A 1 70 ? -18.555 0.106 28.818 1.00 96.88 70 GLN A CA 1
ATOM 520 C C . GLN A 1 70 ? -18.812 -0.628 27.505 1.00 96.88 70 GLN A C 1
ATOM 522 O O . GLN A 1 70 ? -17.978 -0.553 26.609 1.00 96.88 70 GLN A O 1
ATOM 527 N N . LYS A 1 71 ? -19.968 -1.284 27.361 1.00 97.25 71 LYS A N 1
ATOM 528 C CA . LYS A 1 71 ? -20.350 -1.940 26.109 1.00 97.25 71 LYS A CA 1
ATOM 529 C C . LYS A 1 71 ? -20.454 -0.936 24.962 1.00 97.25 71 LYS A C 1
ATOM 531 O O . LYS A 1 71 ? -19.872 -1.151 23.911 1.00 97.25 71 LYS A O 1
ATOM 536 N N . THR A 1 72 ? -21.115 0.194 25.198 1.00 97.25 72 THR A N 1
ATOM 537 C CA . THR A 1 72 ? -21.254 1.258 24.190 1.00 97.25 72 THR A CA 1
ATOM 538 C C . THR A 1 72 ? -19.888 1.800 23.763 1.00 97.25 72 THR A C 1
ATOM 540 O O . THR A 1 72 ? -19.639 2.029 22.584 1.00 97.25 72 THR A O 1
ATOM 543 N N . MET A 1 73 ? -18.979 1.976 24.722 1.00 97.06 73 MET A N 1
ATOM 544 C CA . MET A 1 73 ? -17.615 2.430 24.461 1.00 97.06 73 MET A CA 1
ATOM 545 C C . MET A 1 73 ? -16.790 1.388 23.700 1.00 97.06 73 MET A C 1
ATOM 547 O O . MET A 1 73 ? -16.023 1.752 22.814 1.00 97.06 73 MET A O 1
ATOM 551 N N . GLN A 1 74 ? -16.959 0.104 24.023 1.00 97.31 74 GLN A N 1
ATOM 552 C CA . GLN A 1 74 ? -16.319 -0.994 23.306 1.00 97.31 74 GLN A CA 1
ATOM 553 C C . GLN A 1 74 ? -16.803 -1.056 21.855 1.00 97.31 74 GLN A C 1
ATOM 555 O O . GLN A 1 74 ? -15.975 -1.131 20.954 1.00 97.31 74 GLN A O 1
ATOM 560 N N . ASP A 1 75 ? -18.113 -0.964 21.631 1.00 97.44 75 ASP A N 1
ATOM 561 C CA . ASP A 1 75 ? -18.701 -0.974 20.290 1.00 97.44 75 ASP A CA 1
ATOM 562 C C . ASP A 1 75 ? -18.186 0.218 19.459 1.00 97.44 75 ASP A C 1
ATOM 564 O O . ASP A 1 75 ? -17.776 0.044 18.312 1.00 97.44 75 ASP A O 1
ATOM 568 N N . ALA A 1 76 ? -18.097 1.413 20.056 1.00 96.81 76 ALA A N 1
ATOM 569 C CA . ALA A 1 76 ? -17.522 2.591 19.403 1.00 96.81 76 ALA A CA 1
ATOM 570 C C . ALA A 1 76 ? -16.022 2.427 19.085 1.00 96.81 76 ALA A C 1
ATOM 572 O O . ALA A 1 76 ? -15.563 2.851 18.026 1.00 96.81 76 ALA A O 1
ATOM 573 N N . ALA A 1 77 ? -15.251 1.799 19.978 1.00 97.44 77 ALA A N 1
ATOM 574 C CA . ALA A 1 77 ? -13.834 1.528 19.747 1.00 97.44 77 ALA A CA 1
ATOM 575 C C . ALA A 1 77 ? -13.615 0.496 18.628 1.00 97.44 77 ALA A C 1
ATOM 577 O O . ALA A 1 77 ? -12.676 0.643 17.848 1.00 97.44 77 ALA A O 1
ATOM 578 N N . ILE A 1 78 ? -14.483 -0.517 18.529 1.00 96.88 78 ILE A N 1
ATOM 579 C CA . ILE A 1 78 ? -14.464 -1.499 17.437 1.00 96.88 78 ILE A CA 1
ATOM 580 C C . ILE A 1 78 ? -14.743 -0.800 16.107 1.00 96.88 78 ILE A C 1
ATOM 582 O O . ILE A 1 78 ? -13.929 -0.918 15.198 1.00 96.88 78 ILE A O 1
ATOM 586 N N . GLN A 1 79 ? -15.819 -0.012 16.019 1.00 97.50 79 GLN A N 1
ATOM 587 C CA . GLN A 1 79 ? -16.168 0.727 14.798 1.00 97.50 79 GLN A CA 1
ATOM 588 C C . GLN A 1 79 ? -15.043 1.669 14.360 1.00 97.50 79 GLN A C 1
ATOM 590 O O . GLN A 1 79 ? -14.647 1.675 13.198 1.00 97.50 79 GLN A O 1
ATOM 595 N N . PHE A 1 80 ? -14.462 2.415 15.302 1.00 97.69 80 PHE A N 1
ATOM 596 C CA . PHE A 1 80 ? -13.311 3.262 15.008 1.00 97.69 80 PHE A CA 1
ATOM 597 C C . PHE A 1 80 ? -12.109 2.446 14.505 1.00 97.69 80 PHE A C 1
ATOM 599 O O . PHE A 1 80 ? -11.455 2.833 13.539 1.00 97.69 80 PHE A O 1
ATOM 606 N N . GLY A 1 81 ? -11.825 1.296 15.124 1.00 97.75 81 GLY A N 1
ATOM 607 C CA . GLY A 1 81 ? -10.774 0.385 14.671 1.00 97.75 81 GLY A CA 1
ATOM 608 C C . GLY A 1 81 ? -11.010 -0.139 13.251 1.00 97.75 81 GLY A C 1
ATOM 609 O O . GLY A 1 81 ? -10.076 -0.159 12.450 1.00 97.75 81 GLY A O 1
ATOM 610 N N . GLU A 1 82 ? -12.249 -0.506 12.921 1.00 97.94 82 GLU A N 1
ATOM 611 C CA . GLU A 1 82 ? -12.658 -0.956 11.585 1.00 97.94 82 GLU A CA 1
ATOM 612 C C . GLU A 1 82 ? -12.486 0.148 10.533 1.00 97.94 82 GLU A C 1
ATOM 614 O O . GLU A 1 82 ? -11.936 -0.106 9.462 1.00 97.94 82 GLU A O 1
ATOM 619 N N . GLU A 1 83 ? -12.871 1.389 10.845 1.00 97.44 83 GLU A N 1
ATOM 620 C CA . GLU A 1 83 ? -12.680 2.535 9.948 1.00 97.44 83 GLU A CA 1
ATOM 621 C C . GLU A 1 83 ? -11.200 2.815 9.663 1.00 97.44 83 GLU A C 1
ATOM 623 O O . GLU A 1 83 ? -10.821 3.086 8.520 1.00 97.44 83 GLU A O 1
ATOM 628 N N . ILE A 1 84 ? -10.350 2.753 10.692 1.00 97.31 84 ILE A N 1
ATOM 629 C CA . ILE A 1 84 ? -8.906 2.951 10.533 1.00 97.31 84 ILE A CA 1
ATOM 630 C C . ILE A 1 84 ? -8.288 1.806 9.729 1.00 97.31 84 ILE A C 1
ATOM 632 O O . ILE A 1 84 ? -7.484 2.064 8.834 1.00 97.31 84 ILE A O 1
ATOM 636 N N . ALA A 1 85 ? -8.683 0.558 9.992 1.00 97.00 85 ALA A N 1
ATOM 637 C CA . ALA A 1 8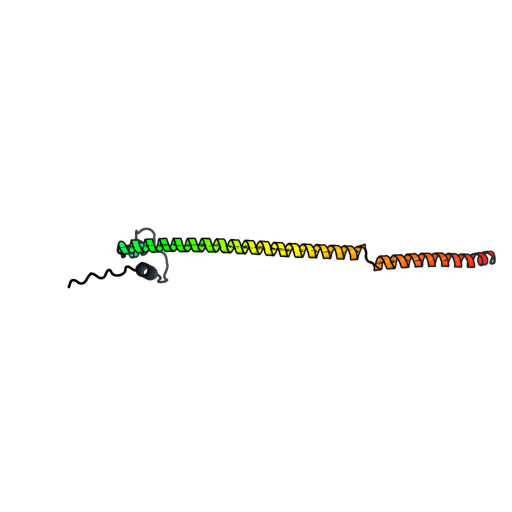5 ? -8.212 -0.593 9.229 1.00 97.00 85 ALA A CA 1
ATOM 638 C C . ALA A 1 85 ? -8.612 -0.487 7.749 1.00 97.00 85 ALA A C 1
ATOM 640 O O . ALA A 1 85 ? -7.772 -0.700 6.877 1.00 97.00 85 ALA A O 1
ATOM 641 N N . ALA A 1 86 ? -9.854 -0.091 7.458 1.00 96.62 86 ALA A N 1
ATOM 642 C CA . ALA A 1 86 ? -10.326 0.108 6.092 1.00 96.62 86 ALA A CA 1
ATOM 643 C C . ALA A 1 86 ? -9.519 1.193 5.359 1.00 96.62 86 ALA A C 1
ATOM 645 O O . ALA A 1 86 ? -9.069 0.967 4.236 1.00 96.62 86 ALA A O 1
ATOM 646 N N . LYS A 1 87 ? -9.274 2.341 6.007 1.00 96.62 87 LYS A N 1
ATOM 647 C CA . LYS A 1 87 ? -8.433 3.411 5.440 1.00 96.62 87 LYS A CA 1
ATOM 648 C C . LYS A 1 87 ? -7.008 2.937 5.180 1.00 96.62 87 LYS A C 1
ATOM 650 O O . LYS A 1 87 ? -6.482 3.173 4.099 1.00 96.62 87 LYS A O 1
ATOM 655 N N . LEU A 1 88 ? -6.407 2.227 6.132 1.00 97.81 88 LEU A N 1
ATOM 656 C CA . LEU A 1 88 ? -5.039 1.734 5.997 1.00 97.81 88 LEU A CA 1
ATOM 657 C C . LEU A 1 88 ? -4.899 0.736 4.840 1.00 97.81 88 LEU A C 1
ATOM 659 O O . LEU A 1 88 ? -3.911 0.785 4.111 1.00 97.81 88 LEU A O 1
ATOM 663 N N . VAL A 1 89 ? -5.885 -0.146 4.654 1.00 97.69 89 VAL A N 1
ATOM 664 C CA . VAL A 1 89 ? -5.912 -1.098 3.533 1.00 97.69 89 VAL A CA 1
ATOM 665 C C . VAL A 1 89 ? -6.025 -0.368 2.195 1.00 97.69 89 VAL A C 1
ATOM 667 O O . VAL A 1 89 ? -5.301 -0.710 1.263 1.00 97.69 89 VAL A O 1
ATOM 670 N N . LEU A 1 90 ? -6.878 0.656 2.100 1.00 96.69 90 LEU A N 1
ATOM 671 C CA . LEU A 1 90 ? -7.003 1.470 0.887 1.00 96.69 90 LEU A CA 1
ATOM 672 C C . LEU A 1 90 ? -5.699 2.210 0.568 1.00 96.69 90 LEU A C 1
ATOM 674 O O . LEU A 1 90 ? -5.171 2.065 -0.530 1.00 96.69 90 LEU A O 1
ATOM 678 N N . GLU A 1 91 ? -5.118 2.914 1.541 1.00 96.38 91 GLU A N 1
ATOM 679 C CA . GLU A 1 91 ? -3.838 3.616 1.364 1.00 96.38 91 GLU A CA 1
ATOM 680 C C . GLU A 1 91 ? -2.688 2.660 1.012 1.00 96.38 91 GLU A C 1
ATOM 682 O O . GLU A 1 91 ? -1.745 3.028 0.307 1.00 96.38 91 GLU A O 1
ATOM 687 N N . GLN A 1 92 ? -2.717 1.432 1.535 1.00 97.00 92 GLN A N 1
ATOM 688 C CA . GLN A 1 92 ? -1.744 0.405 1.181 1.00 97.00 92 GLN A CA 1
ATOM 689 C C . GLN A 1 92 ? -1.929 -0.063 -0.263 1.00 97.00 92 GLN A C 1
ATOM 691 O O . GLN A 1 92 ? -0.934 -0.213 -0.969 1.00 97.00 92 GLN A O 1
ATOM 696 N N . HIS A 1 93 ? -3.170 -0.283 -0.697 1.00 97.12 93 HIS A N 1
ATOM 697 C CA . HIS A 1 93 ? -3.465 -0.677 -2.070 1.00 97.12 93 HIS A CA 1
ATOM 698 C C . HIS A 1 93 ? -3.031 0.405 -3.062 1.00 97.12 93 HIS A C 1
ATOM 700 O O . HIS A 1 93 ? -2.274 0.102 -3.976 1.00 97.12 93 HIS A O 1
ATOM 706 N N . GLU A 1 94 ? -3.385 1.668 -2.817 1.00 96.88 94 GLU A N 1
ATOM 707 C CA . GLU A 1 94 ? -2.992 2.797 -3.672 1.00 96.88 94 GLU A CA 1
ATOM 708 C C . GLU A 1 94 ? -1.466 2.929 -3.793 1.00 96.88 94 GLU A C 1
ATOM 710 O O . GLU A 1 94 ? -0.927 3.145 -4.882 1.00 96.88 94 GLU A O 1
ATOM 715 N N . ARG A 1 95 ? -0.736 2.768 -2.680 1.00 96.50 95 ARG A N 1
ATOM 716 C CA . ARG A 1 95 ? 0.735 2.781 -2.706 1.00 96.50 95 ARG A CA 1
ATOM 717 C C . ARG A 1 95 ? 1.313 1.586 -3.452 1.00 96.50 95 ARG A C 1
ATOM 719 O O . ARG A 1 95 ? 2.296 1.756 -4.170 1.00 96.50 95 ARG A O 1
ATOM 726 N N . ASN A 1 96 ? 0.735 0.400 -3.286 1.00 97.25 96 ASN A N 1
ATOM 727 C CA . ASN A 1 96 ? 1.170 -0.785 -4.016 1.00 97.25 96 ASN A CA 1
ATOM 728 C C . ASN A 1 96 ? 0.980 -0.605 -5.522 1.00 97.25 96 ASN A C 1
ATOM 730 O O . ASN A 1 96 ? 1.925 -0.851 -6.264 1.00 97.25 96 ASN A O 1
ATOM 734 N N . ASP A 1 97 ? -0.165 -0.087 -5.959 1.00 97.44 97 ASP A N 1
ATOM 735 C CA . ASP A 1 97 ? -0.439 0.166 -7.374 1.00 97.44 97 ASP A CA 1
ATOM 736 C C . ASP A 1 97 ? 0.568 1.167 -7.966 1.00 97.44 97 ASP A C 1
ATOM 738 O O . ASP A 1 97 ? 1.088 0.973 -9.067 1.00 97.44 97 ASP A O 1
ATOM 742 N N . ALA A 1 98 ? 0.925 2.214 -7.212 1.00 97.06 98 ALA A N 1
ATOM 743 C CA . ALA A 1 98 ? 1.959 3.165 -7.618 1.00 97.06 98 ALA A CA 1
ATOM 744 C C . ALA A 1 98 ? 3.351 2.511 -7.738 1.00 97.06 98 ALA A C 1
ATOM 746 O O . ALA A 1 98 ? 4.115 2.817 -8.664 1.00 97.06 98 ALA A O 1
ATOM 747 N N . TYR A 1 99 ? 3.697 1.601 -6.822 1.00 97.50 99 TYR A N 1
ATOM 748 C CA . TYR A 1 99 ? 4.946 0.845 -6.902 1.00 97.50 99 TYR A CA 1
ATOM 749 C C . TYR A 1 99 ? 4.954 -0.130 -8.074 1.00 97.50 99 TYR A C 1
ATOM 751 O O . TYR A 1 99 ? 5.948 -0.174 -8.796 1.00 97.50 99 TYR A O 1
ATOM 759 N N . GLU A 1 100 ? 3.868 -0.863 -8.309 1.00 97.75 100 GLU A N 1
ATOM 760 C CA . GLU A 1 100 ? 3.739 -1.757 -9.459 1.00 97.75 100 GLU A CA 1
ATOM 761 C C . GLU A 1 100 ? 3.874 -0.986 -10.772 1.00 97.75 100 GLU A C 1
ATOM 763 O O . GLU A 1 100 ? 4.660 -1.381 -11.634 1.00 97.75 100 GLU A O 1
ATOM 768 N N . ALA A 1 101 ? 3.215 0.170 -10.898 1.00 97.06 101 ALA A N 1
ATOM 769 C CA . ALA A 1 101 ? 3.361 1.038 -12.064 1.00 97.06 101 ALA A CA 1
ATOM 770 C C . ALA A 1 101 ? 4.818 1.489 -12.270 1.00 97.06 101 ALA A C 1
ATOM 772 O O . ALA A 1 101 ? 5.335 1.458 -13.389 1.00 97.06 101 ALA A O 1
ATOM 773 N N . THR A 1 102 ? 5.512 1.855 -11.188 1.00 97.69 102 THR A N 1
ATOM 774 C CA . THR A 1 102 ? 6.929 2.247 -11.244 1.00 97.69 102 THR A CA 1
ATOM 775 C C . THR A 1 102 ? 7.821 1.077 -11.660 1.00 97.69 102 THR A C 1
ATOM 777 O O . THR A 1 102 ? 8.706 1.241 -12.499 1.00 97.69 102 THR A O 1
ATOM 780 N N . ILE A 1 103 ? 7.586 -0.116 -11.108 1.00 97.19 103 ILE A N 1
ATOM 781 C CA . ILE A 1 103 ? 8.317 -1.338 -11.461 1.00 97.19 103 ILE A CA 1
ATOM 782 C C . ILE A 1 103 ? 8.107 -1.670 -12.939 1.00 97.19 103 ILE A C 1
ATOM 784 O O . ILE A 1 103 ? 9.074 -1.968 -13.639 1.00 97.19 103 ILE A O 1
ATOM 788 N N . HIS A 1 104 ? 6.872 -1.584 -13.436 1.00 97.50 104 HIS A N 1
ATOM 789 C CA . HIS A 1 104 ? 6.571 -1.798 -14.847 1.00 97.50 104 HIS A CA 1
ATOM 790 C C . HIS A 1 104 ? 7.308 -0.803 -15.747 1.00 97.50 104 HIS A C 1
ATOM 792 O O . HIS A 1 104 ? 7.981 -1.232 -16.684 1.00 97.50 104 HIS A O 1
ATOM 798 N N . ALA A 1 105 ? 7.269 0.492 -15.423 1.00 96.69 105 ALA A N 1
ATOM 799 C CA . ALA A 1 105 ? 7.972 1.519 -16.189 1.00 96.69 105 ALA A CA 1
ATOM 800 C C . ALA A 1 105 ? 9.496 1.303 -16.202 1.00 96.69 105 ALA A C 1
ATOM 802 O O . ALA A 1 105 ? 10.141 1.423 -17.244 1.00 96.69 105 ALA A O 1
ATOM 803 N N . LEU A 1 106 ? 10.085 0.942 -15.058 1.00 96.38 106 LEU A N 1
ATOM 804 C CA . LEU A 1 106 ? 11.516 0.646 -14.964 1.00 96.38 106 LEU A CA 1
ATOM 805 C C . LEU A 1 106 ? 11.899 -0.613 -15.748 1.00 96.38 106 LEU A C 1
ATOM 807 O O . LEU A 1 106 ? 12.932 -0.620 -16.415 1.00 96.38 106 LEU A O 1
ATOM 811 N N . ASN A 1 107 ? 11.072 -1.658 -15.705 1.00 95.88 107 ASN A N 1
ATOM 812 C CA . ASN A 1 107 ? 11.292 -2.871 -16.491 1.00 95.88 107 ASN A CA 1
ATOM 813 C C . ASN A 1 107 ? 11.222 -2.591 -17.995 1.00 95.88 107 ASN A C 1
ATOM 815 O O . ASN A 1 107 ? 12.055 -3.096 -18.746 1.00 95.88 107 ASN A O 1
ATOM 819 N N . GLU A 1 108 ? 10.277 -1.764 -18.441 1.00 93.69 108 GLU A N 1
ATOM 820 C CA . GLU A 1 108 ? 10.179 -1.351 -19.842 1.00 93.69 108 GLU A CA 1
ATOM 821 C C . GLU A 1 108 ? 11.406 -0.535 -20.273 1.00 93.69 108 GLU A C 1
ATOM 823 O O . GLU A 1 108 ? 12.012 -0.820 -21.309 1.00 93.69 108 GLU A O 1
ATOM 828 N N . ALA A 1 109 ? 11.842 0.417 -19.442 1.00 90.50 109 ALA A N 1
ATOM 829 C CA . ALA A 1 109 ? 13.054 1.193 -19.689 1.00 90.50 109 ALA A CA 1
ATOM 830 C C . ALA A 1 109 ? 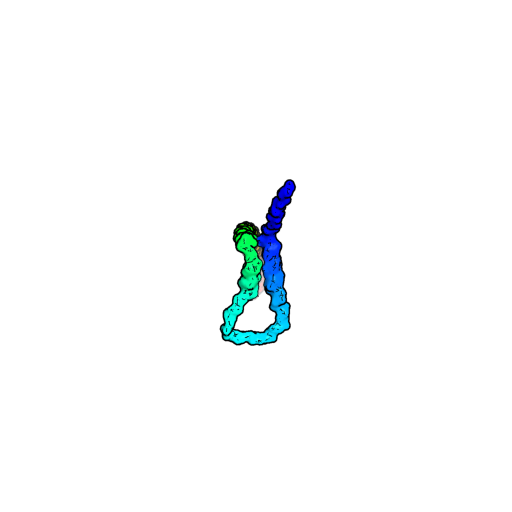14.306 0.302 -19.765 1.00 90.50 109 ALA A C 1
ATOM 832 O O . ALA A 1 109 ? 15.129 0.467 -20.667 1.00 90.50 109 ALA A O 1
ATOM 833 N N . LEU A 1 110 ? 14.433 -0.677 -18.864 1.00 91.88 110 LEU A N 1
ATOM 834 C CA . LEU A 1 110 ? 15.530 -1.644 -18.871 1.00 91.88 110 LEU A CA 1
ATOM 835 C C . LEU A 1 110 ? 15.501 -2.519 -20.129 1.00 91.88 110 LEU A C 1
ATOM 837 O O . LEU A 1 110 ? 16.543 -2.748 -20.746 1.00 91.88 110 LEU A O 1
ATOM 841 N N . HIS A 1 111 ? 14.319 -2.994 -20.524 1.00 90.38 111 HIS A N 1
ATOM 842 C CA . HIS A 1 111 ? 14.145 -3.809 -21.723 1.00 90.38 111 HIS A CA 1
ATOM 843 C C . HIS A 1 111 ? 14.520 -3.020 -22.985 1.00 90.38 111 HIS A C 1
ATOM 845 O O . HIS A 1 111 ? 15.275 -3.512 -23.824 1.00 90.38 111 HIS A O 1
ATOM 851 N N . SER A 1 112 ? 14.071 -1.767 -23.082 1.00 88.19 112 SER A N 1
ATOM 852 C CA . SER A 1 112 ? 14.445 -0.849 -24.160 1.00 88.19 112 SER A CA 1
ATOM 853 C C . SER A 1 112 ? 15.957 -0.606 -24.200 1.00 88.19 112 SER A C 1
ATOM 855 O O . SER A 1 112 ? 16.583 -0.791 -25.242 1.00 88.19 112 SER A O 1
ATOM 857 N N . ALA A 1 113 ? 16.580 -0.310 -23.056 1.00 85.19 113 ALA A N 1
ATOM 858 C CA . ALA A 1 113 ? 18.023 -0.100 -22.972 1.00 85.19 113 ALA A CA 1
ATOM 859 C C . ALA A 1 113 ? 18.833 -1.360 -23.319 1.00 85.19 113 ALA A C 1
ATOM 861 O O . ALA A 1 113 ? 19.908 -1.250 -23.894 1.00 85.19 113 ALA A O 1
ATOM 862 N N . THR A 1 114 ? 18.337 -2.554 -22.994 1.00 83.75 114 THR A N 1
ATOM 863 C CA . THR A 1 114 ? 19.062 -3.809 -23.244 1.00 83.75 114 THR A CA 1
ATOM 864 C C . THR A 1 114 ? 18.939 -4.265 -24.697 1.00 83.75 114 THR A C 1
ATOM 866 O O . THR A 1 114 ? 19.922 -4.704 -25.288 1.00 83.75 114 THR A O 1
ATOM 869 N N . HIS A 1 115 ? 17.743 -4.168 -25.284 1.00 80.44 115 HIS A N 1
ATOM 870 C CA . HIS A 1 115 ? 17.456 -4.747 -26.602 1.00 80.44 115 HIS A CA 1
ATOM 871 C C . HIS A 1 115 ? 17.457 -3.733 -27.747 1.00 80.44 115 HIS A C 1
ATOM 873 O O . HIS A 1 115 ? 17.729 -4.104 -28.883 1.00 80.44 115 HIS A O 1
ATOM 879 N N . HIS A 1 116 ? 17.186 -2.461 -27.462 1.00 78.94 116 HIS A N 1
ATOM 880 C CA . HIS A 1 116 ? 17.086 -1.390 -28.455 1.00 78.94 116 HIS A CA 1
ATOM 881 C C . HIS A 1 116 ? 18.103 -0.284 -28.170 1.00 78.94 116 HIS A C 1
ATOM 883 O O . HIS A 1 116 ? 17.827 0.899 -28.374 1.00 78.94 116 HIS A O 1
ATOM 889 N N . HIS A 1 117 ? 19.284 -0.658 -27.670 1.00 80.81 117 HIS A N 1
ATOM 890 C CA . HIS A 1 117 ? 20.287 0.321 -27.282 1.00 80.81 117 HIS A CA 1
ATOM 891 C C . HIS A 1 117 ? 20.718 1.157 -28.505 1.00 80.81 117 HIS A C 1
ATOM 893 O O . HIS A 1 117 ? 21.309 0.611 -29.443 1.00 80.81 117 HIS A O 1
ATOM 899 N N . PRO A 1 118 ? 20.496 2.485 -28.513 1.00 80.38 118 PRO A N 1
ATOM 900 C CA . PRO A 1 118 ? 20.716 3.313 -29.699 1.00 80.38 118 PRO A CA 1
ATOM 901 C C . PRO A 1 118 ? 22.185 3.337 -30.142 1.00 80.38 118 PRO A C 1
ATOM 903 O O . PRO A 1 118 ? 22.467 3.374 -31.337 1.00 80.38 118 PRO A O 1
ATOM 906 N N . GLU A 1 119 ? 23.134 3.240 -29.203 1.00 83.12 119 GLU A N 1
ATOM 907 C CA . GLU A 1 119 ? 24.557 3.113 -29.557 1.00 83.12 119 GLU A CA 1
ATOM 908 C C . GLU A 1 119 ? 24.888 1.789 -30.248 1.00 83.12 119 GLU A C 1
ATOM 910 O O . GLU A 1 119 ? 25.752 1.785 -31.115 1.00 83.12 119 GLU A O 1
ATOM 915 N N . VAL A 1 120 ? 24.211 0.679 -29.921 1.00 84.50 120 VAL A N 1
ATOM 916 C CA . VAL A 1 120 ? 24.467 -0.606 -30.596 1.00 84.50 120 VAL A CA 1
ATOM 917 C C . VAL A 1 120 ? 24.031 -0.501 -32.051 1.00 84.50 120 VAL A C 1
ATOM 919 O O . VAL A 1 120 ? 24.836 -0.769 -32.936 1.00 84.50 120 VAL A O 1
ATOM 922 N N . ALA A 1 121 ? 22.829 0.021 -32.307 1.00 85.25 121 ALA A N 1
ATOM 923 C CA . ALA A 1 121 ? 22.351 0.268 -33.667 1.00 85.25 121 ALA A CA 1
ATOM 924 C C . ALA A 1 121 ? 23.275 1.228 -34.447 1.00 85.25 121 ALA A C 1
ATOM 926 O O . ALA A 1 121 ? 23.578 1.006 -35.621 1.00 85.25 121 ALA A O 1
ATOM 927 N N . ARG A 1 122 ? 23.778 2.285 -33.791 1.00 89.88 122 ARG A N 1
ATOM 928 C CA . ARG A 1 122 ? 24.740 3.218 -34.397 1.00 89.88 122 ARG A CA 1
ATOM 929 C C . ARG A 1 122 ? 26.066 2.531 -34.734 1.00 89.88 122 ARG A C 1
ATOM 931 O O . ARG A 1 122 ? 26.598 2.740 -35.822 1.00 89.88 122 ARG A O 1
ATOM 938 N N . LEU A 1 123 ? 26.610 1.732 -33.815 1.00 89.69 123 LEU A N 1
ATOM 939 C CA . LEU A 1 123 ? 27.851 0.987 -34.031 1.00 89.69 123 LEU A CA 1
ATOM 940 C C . LEU A 1 123 ? 27.691 -0.050 -35.142 1.00 89.69 123 LEU A C 1
ATOM 942 O O . LEU A 1 123 ? 28.579 -0.166 -35.980 1.00 89.69 123 LEU A O 1
ATOM 946 N N . GLU A 1 124 ? 26.570 -0.767 -35.184 1.00 90.62 124 GLU A N 1
ATOM 947 C CA . GLU A 1 124 ? 26.267 -1.732 -36.241 1.00 90.62 124 GLU A CA 1
ATOM 948 C C . GLU A 1 124 ? 26.270 -1.071 -37.621 1.00 90.62 124 GLU A C 1
ATOM 950 O O . GLU A 1 124 ? 26.910 -1.591 -38.535 1.00 90.62 124 GLU A O 1
ATOM 955 N N . ALA A 1 125 ? 25.650 0.106 -37.762 1.00 93.31 125 ALA A N 1
ATOM 956 C CA . ALA A 1 125 ? 25.667 0.868 -39.010 1.00 93.31 125 ALA A CA 1
ATOM 957 C C . ALA A 1 125 ? 27.095 1.260 -39.435 1.00 93.31 125 ALA A C 1
ATOM 959 O O . ALA A 1 125 ? 27.473 1.055 -40.589 1.00 93.31 125 ALA A O 1
ATOM 960 N N . VAL A 1 126 ? 27.911 1.753 -38.497 1.00 95.94 126 VAL A N 1
ATOM 961 C CA . VAL A 1 126 ? 29.317 2.115 -38.757 1.00 95.94 126 VAL A CA 1
ATOM 962 C C . VAL A 1 126 ? 30.148 0.890 -39.142 1.00 95.94 126 VAL A C 1
ATOM 964 O O . VAL A 1 126 ? 30.954 0.954 -40.067 1.00 95.94 126 VAL A O 1
ATOM 967 N N . VAL A 1 127 ? 29.956 -0.247 -38.469 1.00 95.69 127 VAL A N 1
ATOM 968 C CA . VAL A 1 127 ? 30.644 -1.503 -38.805 1.00 95.69 127 VAL A CA 1
ATOM 969 C C . VAL A 1 127 ? 30.281 -1.956 -40.217 1.00 95.69 127 VAL A C 1
ATOM 971 O O . VAL A 1 127 ? 31.152 -2.415 -40.955 1.00 95.69 127 VAL A O 1
ATOM 974 N N . LEU A 1 128 ? 29.014 -1.827 -40.607 1.00 96.81 128 LEU A N 1
ATOM 975 C CA . LEU A 1 128 ? 28.544 -2.183 -41.943 1.00 96.81 128 LEU A CA 1
ATOM 976 C C . LEU A 1 128 ? 29.170 -1.279 -43.013 1.00 96.81 128 LEU A C 1
ATOM 978 O O . LEU A 1 128 ? 29.657 -1.778 -44.025 1.00 96.81 128 LEU A O 1
ATOM 982 N N . GLU A 1 129 ? 29.243 0.026 -42.755 1.00 97.31 129 GLU A N 1
ATOM 983 C CA . GLU A 1 129 ? 29.920 0.982 -43.633 1.00 97.31 129 GLU A CA 1
ATOM 984 C C . GLU A 1 129 ? 31.418 0.676 -43.770 1.00 97.31 129 GLU A C 1
ATOM 986 O O . GLU A 1 129 ? 31.937 0.595 -44.885 1.00 97.31 129 GLU A O 1
ATOM 991 N N . LEU A 1 130 ? 32.111 0.433 -42.654 1.00 96.94 130 LEU A N 1
ATOM 992 C CA . LEU A 1 130 ? 33.533 0.087 -42.657 1.00 96.94 130 LEU A CA 1
ATOM 993 C C . LEU A 1 130 ? 33.809 -1.226 -43.397 1.00 96.94 130 LEU A C 1
ATOM 995 O O . LEU A 1 130 ? 34.816 -1.319 -44.093 1.00 96.94 130 LEU A O 1
ATOM 999 N N . LYS A 1 131 ? 32.920 -2.225 -43.302 1.00 96.69 131 LYS A N 1
ATOM 1000 C CA . LYS A 1 131 ? 33.027 -3.460 -44.099 1.00 96.69 131 LYS A CA 1
ATOM 1001 C C . LYS A 1 131 ? 32.941 -3.173 -45.595 1.00 96.69 131 LYS A C 1
ATOM 1003 O O . LYS A 1 131 ? 33.785 -3.645 -46.345 1.00 96.69 131 LYS A O 1
ATOM 1008 N N . VAL A 1 132 ? 31.984 -2.346 -46.020 1.00 97.31 132 VAL A N 1
ATOM 1009 C CA . VAL A 1 132 ? 31.853 -1.950 -47.432 1.00 97.31 132 VAL A CA 1
ATOM 1010 C C . VAL A 1 132 ? 33.097 -1.196 -47.914 1.00 97.31 132 VAL A C 1
ATOM 1012 O O . VAL A 1 132 ? 33.579 -1.438 -49.022 1.00 97.31 132 VAL A O 1
ATOM 1015 N N . GLN A 1 133 ? 33.648 -0.301 -47.090 1.00 96.25 133 GLN A N 1
ATOM 1016 C CA . GLN A 1 133 ? 34.889 0.408 -47.412 1.00 96.25 133 GLN A CA 1
ATOM 1017 C C . GLN A 1 133 ? 36.086 -0.548 -47.505 1.00 96.25 133 GLN A C 1
ATOM 1019 O O . GLN A 1 133 ? 36.881 -0.433 -48.438 1.00 96.25 133 GLN A O 1
ATOM 1024 N N . LEU A 1 134 ? 36.194 -1.510 -46.584 1.00 96.38 134 LEU A N 1
ATOM 1025 C CA . LEU A 1 134 ? 37.249 -2.520 -46.586 1.00 96.38 134 LEU A CA 1
ATOM 1026 C C . LEU A 1 134 ? 37.187 -3.399 -47.840 1.00 96.38 134 LEU A C 1
ATOM 1028 O O . LEU A 1 134 ? 38.213 -3.589 -48.488 1.00 96.38 134 LEU A O 1
ATOM 1032 N N . ASP A 1 135 ? 36.004 -3.889 -48.211 1.00 96.31 135 ASP A N 1
ATOM 1033 C CA . ASP A 1 135 ? 35.814 -4.719 -49.406 1.00 96.31 135 ASP A CA 1
ATOM 1034 C C . ASP A 1 135 ? 36.188 -3.950 -50.681 1.00 96.31 135 ASP A C 1
ATOM 1036 O O . ASP A 1 135 ? 36.879 -4.473 -51.560 1.00 96.31 135 ASP A O 1
ATOM 1040 N N . LYS A 1 136 ? 35.801 -2.670 -50.759 1.00 96.56 136 LYS A N 1
ATOM 1041 C CA . LYS A 1 136 ? 36.178 -1.779 -51.863 1.00 96.56 136 LYS A CA 1
ATOM 1042 C C . LYS A 1 136 ? 37.692 -1.597 -51.948 1.00 96.56 136 LYS A C 1
ATOM 1044 O O . LYS A 1 136 ? 38.257 -1.667 -53.038 1.00 96.56 136 LYS A O 1
ATOM 1049 N N . GLU A 1 137 ? 38.357 -1.382 -50.817 1.00 95.19 137 GLU A N 1
ATOM 1050 C CA . GLU A 1 137 ? 39.807 -1.194 -50.793 1.00 95.19 137 GLU A CA 1
ATOM 1051 C C . GLU A 1 137 ? 40.554 -2.485 -51.141 1.00 95.19 137 GLU A C 1
ATOM 1053 O O . 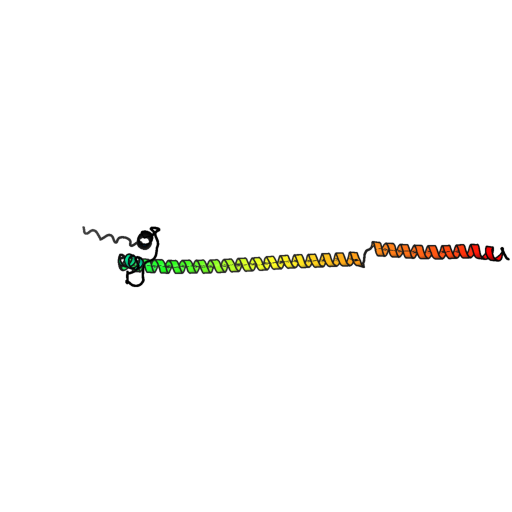GLU A 1 137 ? 41.495 -2.465 -51.933 1.00 95.19 137 GLU A O 1
ATOM 1058 N N . GLN A 1 138 ? 40.089 -3.637 -50.654 1.00 94.25 138 GLN A N 1
ATOM 1059 C CA . GLN A 1 138 ? 40.626 -4.935 -51.061 1.00 94.25 138 GLN A CA 1
ATOM 1060 C C . GLN A 1 138 ? 40.478 -5.161 -52.569 1.00 94.25 138 GLN A C 1
ATOM 1062 O O . GLN A 1 138 ? 41.424 -5.619 -53.214 1.00 94.25 138 GLN A O 1
ATOM 1067 N N . GLN A 1 139 ? 39.331 -4.805 -53.154 1.00 93.50 139 GLN A N 1
ATOM 1068 C CA . GLN A 1 139 ? 39.120 -4.891 -54.597 1.00 93.50 139 GLN A CA 1
ATOM 1069 C C . GLN A 1 139 ? 40.056 -3.951 -55.371 1.00 93.50 139 GLN A C 1
ATOM 1071 O O . GLN A 1 139 ? 40.615 -4.355 -56.396 1.00 93.50 139 GLN A O 1
ATOM 1076 N N . ASN A 1 140 ? 40.271 -2.728 -54.880 1.00 93.75 140 ASN A N 1
ATOM 1077 C CA . ASN A 1 140 ? 41.215 -1.775 -55.468 1.00 93.75 140 ASN A CA 1
ATOM 1078 C C . ASN A 1 140 ? 42.645 -2.328 -55.453 1.00 93.75 140 ASN A C 1
ATOM 1080 O O . ASN A 1 140 ? 43.302 -2.369 -56.494 1.00 93.75 140 ASN A O 1
ATOM 1084 N N . VAL A 1 141 ? 43.109 -2.812 -54.297 1.00 92.94 141 VAL A N 1
ATOM 1085 C CA . VAL A 1 141 ? 44.449 -3.392 -54.137 1.00 92.94 141 VAL A CA 1
ATOM 1086 C C . VAL A 1 141 ? 44.620 -4.618 -55.029 1.00 92.94 141 VAL A C 1
ATOM 1088 O O . VAL A 1 141 ? 45.597 -4.698 -55.770 1.00 92.94 141 VAL A O 1
ATOM 1091 N N . GLN A 1 142 ? 43.663 -5.551 -55.036 1.00 89.62 142 GLN A N 1
ATOM 1092 C CA . GLN A 1 142 ? 43.713 -6.711 -55.932 1.00 89.62 142 GLN A CA 1
ATOM 1093 C C . GLN A 1 142 ? 43.785 -6.288 -57.401 1.00 89.62 142 GLN A C 1
ATOM 1095 O O . GLN A 1 142 ? 44.538 -6.880 -58.172 1.00 89.62 142 GLN A O 1
ATOM 1100 N N . SER A 1 143 ? 43.039 -5.253 -57.787 1.00 88.88 143 SER A N 1
ATOM 1101 C CA . SER A 1 143 ? 43.057 -4.726 -59.153 1.00 88.88 143 SER A CA 1
ATOM 1102 C C . SER A 1 143 ? 44.399 -4.084 -59.512 1.00 88.88 143 SER A C 1
ATOM 1104 O O . SER A 1 143 ? 44.854 -4.247 -60.639 1.00 88.88 143 SER A O 1
ATOM 1106 N N . ALA A 1 144 ? 45.061 -3.412 -58.567 1.00 88.38 144 ALA A N 1
ATOM 1107 C CA . ALA A 1 144 ? 46.387 -2.824 -58.761 1.00 88.38 144 ALA A CA 1
ATOM 1108 C C . ALA A 1 144 ? 47.509 -3.878 -58.804 1.00 88.38 144 ALA A C 1
ATOM 1110 O O . ALA A 1 144 ? 48.482 -3.738 -59.541 1.00 88.38 144 ALA A O 1
ATOM 1111 N N . VAL A 1 145 ? 47.366 -4.956 -58.035 1.00 87.19 145 VAL A N 1
ATOM 1112 C CA . VAL A 1 145 ? 48.393 -5.990 -57.861 1.00 87.19 145 VAL A CA 1
ATOM 1113 C C . VAL A 1 145 ? 48.317 -7.088 -58.937 1.00 87.19 145 VAL A C 1
ATOM 1115 O O . VAL A 1 145 ? 49.344 -7.612 -59.366 1.00 87.19 145 VAL A O 1
ATOM 1118 N N . ARG A 1 146 ? 47.122 -7.412 -59.447 1.00 83.31 146 ARG A N 1
ATOM 1119 C CA . ARG A 1 146 ? 46.909 -8.404 -60.520 1.00 83.31 146 ARG A CA 1
ATOM 1120 C C . ARG A 1 146 ? 47.731 -8.149 -61.806 1.00 83.31 146 ARG A C 1
ATOM 1122 O O . ARG A 1 146 ? 48.315 -9.113 -62.301 1.00 83.31 146 ARG A O 1
ATOM 1129 N N . PRO A 1 147 ? 47.846 -6.920 -62.351 1.00 82.12 147 PRO A N 1
ATOM 1130 C CA . PRO A 1 147 ? 48.705 -6.658 -63.509 1.00 82.12 147 PRO A CA 1
ATOM 1131 C C . PRO A 1 147 ? 50.200 -6.765 -63.180 1.00 82.12 147 PR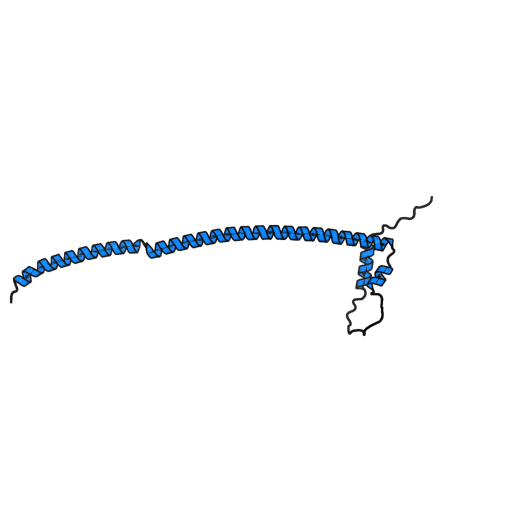O A C 1
ATOM 1133 O O . PRO A 1 147 ? 50.970 -7.184 -64.040 1.00 82.12 147 PRO A O 1
ATOM 1136 N N . LEU A 1 148 ? 50.616 -6.463 -61.942 1.00 77.69 148 LEU A N 1
ATOM 1137 C CA . LEU A 1 148 ? 52.010 -6.626 -61.520 1.00 77.69 148 LEU A CA 1
ATOM 1138 C C . LEU A 1 148 ? 52.414 -8.103 -61.531 1.00 77.69 148 LEU A C 1
ATOM 1140 O O . LEU A 1 148 ? 53.429 -8.441 -62.132 1.00 77.69 148 LEU A O 1
ATOM 1144 N N . TYR A 1 149 ? 51.571 -8.997 -61.005 1.00 71.88 149 TYR A N 1
ATOM 1145 C CA . TYR A 1 149 ? 51.797 -10.445 -61.110 1.00 71.88 149 TYR A CA 1
ATOM 1146 C C . TYR A 1 149 ? 51.741 -10.974 -62.550 1.00 71.88 149 TYR A C 1
ATOM 1148 O O . TYR A 1 149 ? 52.474 -11.901 -62.874 1.00 71.88 149 TYR A O 1
ATOM 1156 N N . ALA A 1 150 ? 50.930 -10.378 -63.430 1.00 69.69 150 ALA A N 1
ATOM 1157 C CA . ALA A 1 150 ? 50.921 -10.727 -64.853 1.00 69.69 150 ALA A CA 1
ATOM 1158 C C . ALA A 1 150 ? 52.186 -10.248 -65.600 1.00 69.69 150 ALA A C 1
ATOM 1160 O O . ALA A 1 150 ? 52.537 -10.813 -66.632 1.00 69.69 150 ALA A O 1
ATOM 1161 N N . SER A 1 151 ? 52.869 -9.218 -65.085 1.00 62.00 151 SER A N 1
ATOM 1162 C CA . SER A 1 151 ? 54.099 -8.652 -65.662 1.00 62.00 151 SER A CA 1
ATOM 1163 C C . SER A 1 151 ? 55.402 -9.173 -65.035 1.00 62.00 151 SER A C 1
ATOM 1165 O O . SER A 1 151 ? 56.449 -9.092 -65.668 1.00 62.00 151 SER A O 1
ATOM 1167 N N . SER A 1 152 ? 55.357 -9.722 -63.816 1.00 57.75 152 SER A N 1
ATOM 1168 C CA . SER A 1 152 ? 56.504 -10.293 -63.087 1.00 57.75 152 SER A CA 1
ATOM 1169 C C . SER A 1 152 ? 56.638 -11.812 -63.260 1.00 57.75 152 SER A C 1
ATOM 1171 O O . SER A 1 152 ? 57.099 -12.489 -62.343 1.00 57.75 152 SER A O 1
ATOM 1173 N N . GLY A 1 153 ? 56.225 -12.345 -64.413 1.00 54.69 153 GLY A N 1
ATOM 1174 C CA . GLY A 1 153 ? 56.345 -13.764 -64.741 1.00 54.69 153 GLY A CA 1
ATOM 1175 C C . GLY A 1 153 ? 57.733 -14.336 -64.431 1.00 54.69 153 GLY A C 1
ATOM 1176 O O . GLY A 1 153 ? 58.740 -13.914 -65.004 1.00 54.69 153 GLY A O 1
ATOM 1177 N N . LEU A 1 154 ? 57.742 -15.310 -63.519 1.00 45.75 154 LEU A N 1
ATOM 1178 C CA . LEU A 1 154 ? 58.211 -16.647 -63.880 1.00 45.75 154 LEU A CA 1
ATOM 1179 C C . LEU A 1 154 ? 57.415 -17.154 -65.089 1.00 45.75 154 LEU A C 1
ATOM 1181 O O . LEU A 1 154 ? 56.180 -16.935 -65.094 1.00 45.75 154 LEU A O 1
#

Radius of gyration: 49.45 Å; Cα contacts (8 Å, |Δi|>4): 26; chains: 1; bounding box: 101×50×129 Å